Protein AF-A0A1B6GVG9-F1 (afdb_monomer_lite)

Organism: NCBI:txid1464854

Foldseek 3Di:
DPDAAEDEDQDDLQVVLVVVVVPHDYYDCRVLLVCLVQQKAFDKDKDWDPDDPDPDDDDDDDDDDDDDDDDPDDDDDDDDDDDDDDDDDPGPPPAARIDRLLDPVLLPFQAQPDPPDPWPRRVPHGSNVLNVCVVVVPCVSSVSRSRRSVSVVVVSVVVCVVQVVVVIGMDIHHHDD

Secondary structure (DSSP, 8-state):
-----EE-S---HHHHHHHHHTT--EE-SHHHHHHHHTTEEE--EEEEESS---SSS------------STT----------S--------------EEETTSGGGTT--S-S-SS--SHHHHH--HHHHHHHHHTT-THHHHHHHHHHHHHHHHHHHHHHHHHHTTPEEEEE----

Radius of gyration: 18.65 Å; chains: 1; bounding box: 53×37×51 Å

Sequence (177 aa):
EDKLRVLHGCWRPDVVLKLVQAGIDVFDSSLVYLATERGCALTFTYHACPHPVSSNEDQCNGGIEEKQKENGYIKIAKQNCKPDEMNTKTCKRIINYEMNLNDKIYFDDLSPIMRDCKCLACTKHTRAYIHHLLNTREMLASVLLMIHNLHHYQKFFEAIRENGKKGQLLAINSHPS

pLDDT: mean 76.87, std 25.97, range [26.16, 98.75]

InterPro domains:
  IPR002616 tRNA-guanine(15) transglycosylase-like [PF01702] (1-171)
  IPR002616 tRNA-guanine(15) transglycosylase-like [TIGR00449] (98-171)
  IPR036511 Queuine tRNA-ribosyltransferase-like [G3DSA:3.20.20.105] (1-175)
  IPR036511 Queuine tRNA-ribosyltransferase-like [SSF51713] (1-171)
  IPR050852 Queuine tRNA-ribosyltransferase [PTHR46064] (1-170)

Structure (mmCIF, N/CA/C/O backbone):
data_AF-A0A1B6GVG9-F1
#
_entry.id   AF-A0A1B6GVG9-F1
#
loop_
_atom_site.group_PDB
_atom_site.id
_atom_site.type_symbol
_atom_site.label_atom_id
_atom_site.label_alt_id
_atom_site.label_comp_id
_atom_site.label_asym_id
_atom_site.label_entity_id
_atom_site.label_seq_id
_atom_site.pdbx_PDB_ins_code
_atom_site.Cartn_x
_atom_site.Cartn_y
_atom_site.Cartn_z
_atom_site.occupancy
_atom_site.B_iso_or_equiv
_atom_site.auth_seq_id
_atom_site.auth_comp_id
_atom_site.auth_asym_id
_atom_site.aut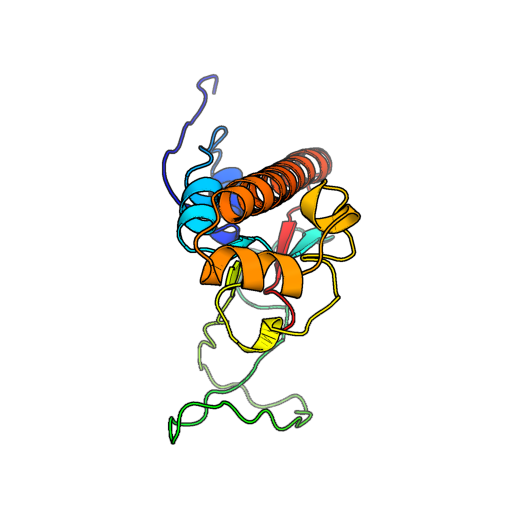h_atom_id
_atom_site.pdbx_PDB_model_num
ATOM 1 N N . GLU A 1 1 ? -9.771 4.079 32.541 1.00 62.28 1 GLU A N 1
ATOM 2 C CA . GLU A 1 1 ? -9.121 3.339 31.441 1.00 62.28 1 GLU A CA 1
ATOM 3 C C . GLU A 1 1 ? -7.946 4.169 30.952 1.00 62.28 1 GLU A C 1
ATOM 5 O O . GLU A 1 1 ? -8.167 5.092 30.192 1.00 62.28 1 GLU A O 1
ATOM 10 N N . ASP A 1 2 ? -6.734 3.932 31.459 1.00 76.88 2 ASP A N 1
ATOM 11 C CA . ASP A 1 2 ? -5.598 4.853 31.230 1.00 76.88 2 ASP A CA 1
ATOM 12 C C . ASP A 1 2 ? -4.312 4.108 30.826 1.00 76.88 2 ASP A C 1
ATOM 14 O O . ASP A 1 2 ? -3.194 4.492 31.155 1.00 76.88 2 ASP A O 1
ATOM 18 N N . LYS A 1 3 ? -4.470 2.949 30.174 1.00 87.50 3 LYS A N 1
ATOM 19 C CA . LYS A 1 3 ? -3.351 2.124 29.705 1.00 87.50 3 LYS A CA 1
ATOM 20 C C . LYS A 1 3 ? -3.475 1.898 28.208 1.00 87.50 3 LYS A C 1
ATOM 22 O O . LYS A 1 3 ? -4.464 1.315 27.771 1.00 87.50 3 LYS A O 1
ATOM 27 N N . LEU A 1 4 ? -2.442 2.310 27.475 1.00 91.94 4 LEU A N 1
ATOM 28 C CA . LEU A 1 4 ? -2.299 2.055 26.044 1.00 91.94 4 LEU A CA 1
ATOM 29 C C . LEU A 1 4 ? -2.325 0.550 25.768 1.00 91.94 4 LEU A C 1
ATOM 31 O O . LEU A 1 4 ? -1.563 -0.213 26.373 1.00 91.94 4 LEU A O 1
ATOM 35 N N . ARG A 1 5 ? -3.173 0.126 24.831 1.00 92.81 5 ARG A N 1
ATOM 36 C CA . ARG A 1 5 ? -3.220 -1.259 24.355 1.00 92.81 5 ARG A CA 1
ATOM 37 C C . ARG A 1 5 ? -2.426 -1.374 23.060 1.00 92.81 5 ARG A C 1
ATOM 39 O O . ARG A 1 5 ? -2.791 -0.797 22.037 1.00 92.81 5 ARG A O 1
ATOM 46 N N . VAL A 1 6 ? -1.329 -2.122 23.122 1.00 92.69 6 VAL A N 1
ATOM 47 C CA . VAL A 1 6 ? -0.385 -2.305 22.013 1.00 92.69 6 VAL A CA 1
ATOM 48 C C . VAL A 1 6 ? -0.526 -3.711 21.453 1.00 92.69 6 VAL A C 1
ATOM 50 O O . VAL A 1 6 ? -0.587 -4.677 22.215 1.00 92.69 6 VAL A O 1
ATOM 53 N N . LEU A 1 7 ? -0.537 -3.833 20.128 1.00 90.19 7 LEU A N 1
ATOM 54 C CA . LEU A 1 7 ? -0.636 -5.115 19.450 1.00 90.19 7 LEU A CA 1
ATOM 55 C C . LEU A 1 7 ? 0.399 -5.200 18.324 1.00 90.19 7 LEU A C 1
ATOM 57 O O . LEU A 1 7 ? 0.490 -4.321 17.469 1.00 90.19 7 LEU A O 1
ATOM 61 N N . HIS A 1 8 ? 1.189 -6.271 18.350 1.00 88.12 8 HIS A N 1
ATOM 62 C CA . HIS A 1 8 ? 2.262 -6.518 17.389 1.00 88.12 8 HIS A CA 1
ATOM 63 C C . HIS A 1 8 ? 1.805 -7.524 16.323 1.00 88.12 8 HIS A C 1
ATOM 65 O O . HIS A 1 8 ? 0.996 -8.409 16.610 1.00 88.12 8 HIS A O 1
ATOM 71 N N . GLY A 1 9 ? 2.305 -7.409 15.096 1.00 86.88 9 GLY A N 1
ATOM 72 C CA . GLY A 1 9 ? 2.132 -8.384 14.026 1.00 86.88 9 GLY A CA 1
ATOM 73 C C . GLY A 1 9 ? 1.663 -7.816 12.685 1.00 86.88 9 GLY A C 1
ATOM 74 O O . GLY A 1 9 ? 1.336 -6.645 12.514 1.00 86.88 9 GLY A O 1
ATOM 75 N N . CYS A 1 10 ? 1.608 -8.711 11.700 1.00 85.06 10 CYS A N 1
ATOM 76 C CA . CYS A 1 10 ? 1.157 -8.421 10.343 1.00 85.06 10 CYS A CA 1
ATOM 77 C C . CYS A 1 10 ? -0.369 -8.543 10.248 1.00 85.06 10 CYS A C 1
ATOM 79 O O . CYS A 1 10 ? -0.908 -9.579 9.852 1.00 85.06 10 CYS A O 1
ATOM 81 N N . TRP A 1 11 ? -1.074 -7.494 10.660 1.00 89.12 11 TRP A N 1
ATOM 82 C CA . TRP A 1 11 ? -2.534 -7.483 10.648 1.00 89.12 11 TRP A CA 1
ATOM 83 C C . TRP A 1 11 ? -3.064 -6.986 9.320 1.00 89.12 11 TRP A C 1
ATOM 85 O O . TRP A 1 11 ? -2.652 -5.942 8.820 1.00 89.12 11 TRP A O 1
ATOM 95 N N . ARG A 1 12 ? -4.026 -7.720 8.762 1.00 88.19 12 ARG A N 1
ATOM 96 C CA . ARG A 1 12 ? -4.742 -7.259 7.577 1.00 88.19 12 ARG A CA 1
ATOM 97 C C . ARG A 1 12 ? -5.495 -5.962 7.902 1.00 88.19 12 ARG A C 1
ATOM 99 O O . ARG A 1 12 ? -6.037 -5.851 9.006 1.00 88.19 12 ARG A O 1
ATOM 106 N N . PRO A 1 13 ? -5.609 -5.019 6.954 1.00 90.44 13 PRO A N 1
ATOM 107 C CA . PRO A 1 13 ? -6.275 -3.742 7.200 1.00 90.44 13 PRO A CA 1
ATOM 108 C C . PRO A 1 13 ? -7.711 -3.871 7.745 1.00 90.44 13 PRO A C 1
ATOM 110 O O . PRO A 1 13 ? -8.126 -3.085 8.593 1.00 90.44 13 PRO A O 1
ATOM 113 N N . ASP A 1 14 ? -8.473 -4.883 7.311 1.00 87.12 14 ASP A N 1
ATOM 114 C CA . ASP A 1 14 ? -9.840 -5.139 7.793 1.00 87.12 14 ASP A CA 1
ATOM 115 C C . ASP A 1 14 ? -9.867 -5.563 9.265 1.00 87.12 14 ASP A C 1
ATOM 117 O O . ASP A 1 14 ? -10.759 -5.173 10.020 1.00 87.12 14 ASP A O 1
ATOM 121 N N . VAL A 1 15 ? -8.866 -6.333 9.685 1.00 88.50 15 VAL A N 1
ATOM 122 C CA . VAL A 1 15 ? -8.687 -6.740 11.079 1.00 88.50 15 VAL A CA 1
ATOM 123 C C . VAL A 1 15 ? -8.218 -5.560 11.928 1.00 88.50 15 VAL A C 1
ATOM 125 O O . VAL A 1 15 ? -8.719 -5.394 13.037 1.00 88.50 15 VAL A O 1
ATOM 128 N N . VAL A 1 16 ? -7.339 -4.697 11.405 1.00 91.81 16 VAL A N 1
ATOM 129 C CA . VAL A 1 16 ? -6.906 -3.470 12.101 1.00 91.81 16 VAL A CA 1
ATOM 130 C C . VAL A 1 16 ? -8.108 -2.605 12.482 1.00 91.81 16 VAL A C 1
ATOM 132 O O . VAL A 1 16 ? -8.205 -2.186 13.631 1.00 91.81 16 VAL A O 1
ATOM 135 N N . LEU A 1 17 ? -9.074 -2.404 11.577 1.00 90.50 17 LEU A N 1
ATOM 136 C CA . LEU A 1 17 ? -10.284 -1.630 11.891 1.00 90.50 17 LEU A CA 1
ATOM 137 C C . LEU A 1 17 ? -11.106 -2.242 13.033 1.00 90.50 17 LEU A C 1
ATOM 139 O O . LEU A 1 17 ? -11.546 -1.516 13.923 1.00 90.50 17 LEU A O 1
ATOM 143 N N . LYS A 1 18 ? -11.272 -3.570 13.043 1.00 88.81 18 LYS A N 1
ATOM 144 C CA . LYS A 1 18 ? -11.967 -4.282 14.129 1.00 88.81 18 LYS A CA 1
ATOM 145 C C . LYS A 1 18 ? -11.223 -4.157 15.460 1.00 88.81 18 LYS A C 1
ATOM 147 O O . LYS A 1 18 ? -11.845 -3.983 16.502 1.00 88.81 18 LYS A O 1
ATOM 152 N N . LEU A 1 19 ? -9.892 -4.222 15.433 1.00 91.00 19 LEU A N 1
ATOM 153 C CA . LEU A 1 19 ? -9.055 -4.089 16.626 1.00 91.00 19 LEU A CA 1
ATOM 154 C C . LEU A 1 19 ? -9.089 -2.665 17.192 1.00 91.00 19 LEU A C 1
ATOM 156 O O . LEU A 1 19 ? -9.177 -2.503 18.406 1.00 91.00 19 LEU A O 1
ATOM 160 N N . VAL A 1 20 ? -9.100 -1.642 16.334 1.00 91.50 20 VAL A N 1
ATOM 161 C CA . VAL A 1 20 ? -9.306 -0.249 16.761 1.00 91.50 20 VAL A CA 1
ATOM 162 C C . VAL A 1 20 ? -10.664 -0.095 17.454 1.00 91.50 20 VAL A C 1
ATOM 164 O O . VAL A 1 20 ? -10.737 0.490 18.529 1.00 91.50 20 VAL A O 1
ATOM 167 N N . GLN A 1 21 ? -11.736 -0.677 16.902 1.00 88.06 21 GLN A N 1
ATOM 168 C CA . GLN A 1 21 ? -13.062 -0.670 17.540 1.00 88.06 21 GLN A CA 1
ATOM 169 C C . GLN A 1 21 ? -13.089 -1.416 18.881 1.00 88.06 21 GLN A C 1
ATOM 171 O O . GLN A 1 21 ? -13.841 -1.043 19.776 1.00 88.06 21 GLN A O 1
ATOM 176 N N . ALA A 1 22 ? -12.253 -2.443 19.040 1.00 90.06 22 ALA A N 1
ATOM 177 C CA . ALA A 1 22 ? -12.071 -3.162 20.299 1.00 90.06 22 ALA A CA 1
ATOM 178 C C . ALA A 1 22 ? -11.182 -2.410 21.319 1.00 90.06 22 ALA A C 1
ATOM 180 O O . ALA A 1 22 ? -10.912 -2.927 22.409 1.00 90.06 22 ALA A O 1
ATOM 181 N N . GLY A 1 23 ? -10.723 -1.199 20.981 1.00 90.50 23 GLY A N 1
ATOM 182 C CA . GLY A 1 23 ? -9.931 -0.334 21.854 1.00 90.50 23 GLY A CA 1
ATOM 183 C C . GLY A 1 23 ? -8.428 -0.614 21.828 1.00 90.50 23 GLY A C 1
ATOM 184 O O . GLY A 1 23 ? -7.773 -0.428 22.848 1.00 90.50 23 GLY A O 1
ATOM 185 N N . ILE A 1 24 ? -7.881 -1.123 20.718 1.00 93.94 24 ILE A N 1
ATOM 186 C CA . ILE A 1 24 ? -6.426 -1.187 20.500 1.00 93.94 24 ILE A CA 1
ATOM 187 C C . ILE A 1 24 ? -5.924 0.158 19.966 1.00 93.94 24 ILE A C 1
ATOM 189 O O . ILE A 1 24 ? -6.451 0.671 18.979 1.00 93.94 24 ILE A O 1
ATOM 193 N N . ASP A 1 25 ? -4.869 0.690 20.587 1.00 91.75 25 ASP A N 1
ATOM 194 C CA . ASP A 1 25 ? -4.362 2.042 20.325 1.00 91.75 25 ASP A CA 1
ATOM 195 C C . ASP A 1 25 ? -3.127 2.053 19.418 1.00 91.75 25 ASP A C 1
ATOM 197 O O . ASP A 1 25 ? -2.954 2.956 18.597 1.00 91.75 25 ASP A O 1
ATOM 201 N N . VAL A 1 26 ? -2.243 1.063 19.576 1.00 93.75 26 VAL A N 1
ATOM 202 C CA . VAL A 1 26 ? -0.929 1.040 18.919 1.00 93.75 26 VAL A CA 1
A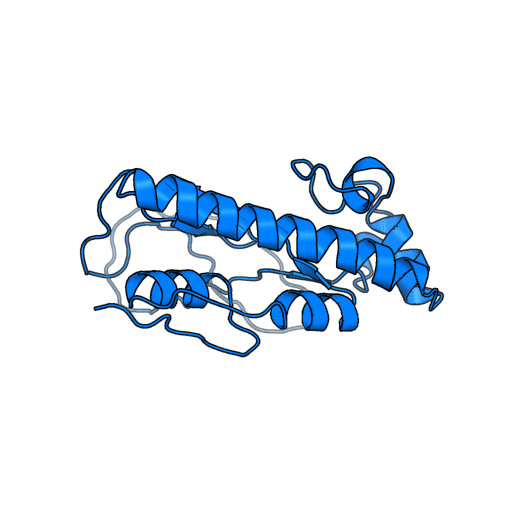TOM 203 C C . VAL A 1 26 ? -0.745 -0.251 18.135 1.00 93.75 26 VAL A C 1
ATOM 205 O O . VAL A 1 26 ? -0.916 -1.349 18.666 1.00 93.75 26 VAL A O 1
ATOM 208 N N . PHE A 1 27 ? -0.327 -0.088 16.883 1.00 93.62 27 PHE A N 1
ATOM 209 C CA . PHE A 1 27 ? 0.005 -1.155 15.948 1.00 93.62 27 PHE A CA 1
ATOM 210 C C . PHE A 1 27 ? 1.426 -0.946 15.431 1.00 93.62 27 PHE A C 1
ATOM 212 O O . PHE A 1 27 ? 1.868 0.196 15.276 1.00 93.62 27 PHE A O 1
ATOM 219 N N . ASP A 1 28 ? 2.126 -2.033 15.124 1.00 91.25 28 ASP A N 1
ATOM 220 C CA . ASP A 1 28 ? 3.410 -1.955 14.431 1.00 91.25 28 ASP A CA 1
ATOM 221 C C . ASP A 1 28 ? 3.258 -1.853 12.897 1.00 91.25 28 ASP A C 1
ATOM 223 O O . ASP A 1 28 ? 2.160 -1.884 12.331 1.00 91.25 28 ASP A O 1
ATOM 227 N N . SER A 1 29 ? 4.392 -1.691 12.214 1.00 90.94 29 SER A N 1
ATOM 228 C CA . SER A 1 29 ? 4.492 -1.584 10.755 1.00 90.94 29 SER A CA 1
ATOM 229 C C . SER A 1 29 ? 4.910 -2.897 10.073 1.00 90.94 29 SER A C 1
ATOM 231 O O . SER A 1 29 ? 5.364 -2.875 8.928 1.00 90.94 29 SER A O 1
ATOM 233 N N . SER A 1 30 ? 4.739 -4.059 10.714 1.00 93.06 30 SER A N 1
ATOM 234 C CA . SER A 1 30 ? 5.185 -5.350 10.162 1.00 93.06 30 SER A CA 1
ATOM 235 C C . SER A 1 30 ? 4.531 -5.677 8.818 1.00 93.06 30 SER A C 1
ATOM 237 O O . SER A 1 30 ? 5.187 -6.241 7.945 1.00 93.06 30 SER A O 1
ATOM 239 N N . LEU A 1 31 ? 3.265 -5.282 8.609 1.00 92.25 31 LEU A N 1
ATOM 240 C CA . LEU A 1 31 ? 2.582 -5.441 7.316 1.00 92.25 31 LEU A CA 1
ATOM 241 C C . LEU A 1 31 ? 3.325 -4.715 6.186 1.00 92.25 31 LEU A C 1
ATOM 243 O O . LEU A 1 31 ? 3.536 -5.285 5.119 1.00 92.25 31 LEU A O 1
ATOM 247 N N . VAL A 1 32 ? 3.742 -3.472 6.436 1.00 95.69 32 VAL A N 1
ATOM 248 C CA . VAL A 1 32 ? 4.468 -2.621 5.480 1.00 95.69 32 VAL A CA 1
ATOM 249 C C . VAL A 1 32 ? 5.795 -3.266 5.089 1.00 95.69 32 VAL A C 1
ATOM 251 O O . VAL A 1 32 ? 6.126 -3.344 3.903 1.00 95.69 32 VAL A O 1
ATOM 254 N N . TYR A 1 33 ? 6.539 -3.753 6.084 1.00 96.38 33 TYR A N 1
ATOM 255 C CA . TYR A 1 33 ? 7.816 -4.419 5.858 1.00 96.38 33 TYR A CA 1
ATOM 256 C C . TYR A 1 33 ? 7.642 -5.715 5.063 1.00 96.38 33 TYR A C 1
ATOM 258 O O . TYR A 1 33 ? 8.252 -5.877 4.011 1.00 96.38 33 TYR A O 1
ATOM 266 N N . LEU A 1 34 ? 6.744 -6.599 5.500 1.00 94.88 34 LEU A N 1
ATOM 267 C CA . LEU A 1 34 ? 6.547 -7.892 4.848 1.00 94.88 34 LEU A CA 1
ATOM 268 C C . LEU A 1 34 ? 5.975 -7.767 3.429 1.00 94.88 34 LEU A C 1
ATOM 270 O O . LEU A 1 34 ? 6.328 -8.573 2.574 1.00 94.88 34 LEU A O 1
ATOM 274 N N . ALA A 1 35 ? 5.115 -6.779 3.159 1.00 94.88 35 ALA A N 1
ATOM 275 C CA . ALA A 1 35 ? 4.665 -6.495 1.796 1.00 94.88 35 ALA A CA 1
ATOM 276 C C . ALA A 1 35 ? 5.846 -6.070 0.909 1.00 94.88 35 ALA A C 1
ATOM 278 O O . ALA A 1 35 ? 6.009 -6.592 -0.190 1.00 94.88 35 ALA A O 1
ATOM 279 N N . THR A 1 36 ? 6.715 -5.196 1.421 1.00 97.44 36 THR A N 1
ATOM 280 C CA . THR A 1 36 ? 7.915 -4.734 0.707 1.00 97.44 36 THR A CA 1
ATOM 281 C C . THR A 1 36 ? 8.858 -5.889 0.369 1.00 97.44 36 THR A C 1
ATOM 283 O O . THR A 1 36 ? 9.251 -6.024 -0.786 1.00 97.44 36 THR A O 1
ATOM 286 N N . GLU A 1 37 ? 9.159 -6.761 1.336 1.00 95.19 37 GLU A N 1
ATOM 287 C CA . GLU A 1 37 ? 10.042 -7.923 1.134 1.00 95.19 37 GLU A CA 1
ATOM 288 C C . GLU A 1 37 ? 9.492 -8.920 0.103 1.00 95.19 37 GLU A C 1
ATOM 290 O O . GLU A 1 37 ? 10.253 -9.599 -0.581 1.00 95.19 37 GLU A O 1
ATOM 295 N N . ARG A 1 38 ? 8.164 -8.995 -0.055 1.00 95.69 38 ARG A N 1
ATOM 296 C CA . ARG A 1 38 ? 7.518 -9.817 -1.091 1.00 95.69 38 ARG A CA 1
ATOM 297 C C . ARG A 1 38 ? 7.518 -9.172 -2.482 1.00 95.69 38 ARG A C 1
ATOM 299 O O . ARG A 1 38 ? 7.055 -9.802 -3.429 1.00 95.69 38 ARG A O 1
ATOM 306 N N . GLY A 1 39 ? 7.995 -7.935 -2.626 1.00 96.44 39 GLY A N 1
ATOM 307 C CA . GLY A 1 39 ? 7.846 -7.158 -3.860 1.00 96.44 39 GLY A CA 1
ATOM 308 C C . GLY A 1 39 ? 6.415 -6.654 -4.085 1.00 96.44 39 GLY A C 1
ATOM 309 O O . GLY A 1 39 ? 6.019 -6.383 -5.220 1.00 96.44 39 GLY A O 1
ATOM 310 N N . CYS A 1 40 ? 5.625 -6.542 -3.014 1.00 97.12 40 CYS A N 1
ATOM 311 C CA . CYS A 1 40 ? 4.240 -6.100 -3.058 1.00 97.12 40 CYS A CA 1
ATOM 312 C C . CYS A 1 40 ? 4.086 -4.634 -2.635 1.00 97.12 40 CYS A C 1
ATOM 314 O O . CYS A 1 40 ? 4.692 -4.162 -1.668 1.00 97.12 40 CYS A O 1
ATOM 316 N N . ALA A 1 41 ? 3.183 -3.933 -3.314 1.00 97.69 41 ALA A N 1
ATOM 317 C CA . ALA A 1 41 ? 2.694 -2.624 -2.915 1.00 97.69 41 ALA A CA 1
ATOM 318 C C . ALA A 1 41 ? 1.307 -2.730 -2.261 1.00 97.69 41 ALA A C 1
ATOM 320 O O . ALA A 1 41 ? 0.405 -3.348 -2.822 1.00 97.69 41 ALA A O 1
ATOM 321 N N . LEU A 1 42 ? 1.094 -2.095 -1.109 1.00 95.94 42 LEU A N 1
ATOM 322 C CA . LEU A 1 42 ? -0.224 -1.947 -0.494 1.00 95.94 42 LEU A CA 1
ATOM 323 C C . LEU A 1 42 ? -1.080 -1.017 -1.358 1.00 95.94 42 LEU A C 1
ATOM 325 O O . LEU A 1 42 ? -0.657 0.087 -1.702 1.00 95.94 42 LEU A O 1
ATOM 329 N N . THR A 1 43 ? -2.269 -1.478 -1.731 1.00 94.12 43 THR A N 1
ATOM 330 C CA . THR A 1 43 ? -3.148 -0.781 -2.684 1.00 94.12 43 THR A CA 1
ATOM 331 C C . THR A 1 43 ? -4.630 -0.884 -2.316 1.00 94.12 43 THR A C 1
ATOM 333 O O . THR A 1 43 ? -5.518 -0.634 -3.133 1.00 94.12 43 THR A O 1
ATOM 336 N N . PHE A 1 44 ? -4.924 -1.263 -1.073 1.00 91.25 44 PHE A N 1
ATOM 337 C CA . PHE A 1 44 ? -6.294 -1.313 -0.587 1.00 91.25 44 PHE A CA 1
ATOM 338 C C . PHE A 1 44 ? -6.908 0.084 -0.525 1.00 91.25 44 PHE A C 1
ATOM 340 O O . PHE A 1 44 ? -6.238 1.079 -0.262 1.00 91.25 44 PHE A O 1
ATOM 347 N N . THR A 1 45 ? -8.216 0.159 -0.740 1.00 88.38 45 THR A N 1
ATOM 348 C CA . THR A 1 45 ? -8.945 1.426 -0.656 1.00 88.38 45 THR A CA 1
ATOM 349 C C . THR A 1 45 ? -9.875 1.402 0.542 1.00 88.38 45 THR A C 1
ATOM 351 O O . THR A 1 45 ? -10.329 0.346 0.983 1.00 88.38 45 THR A O 1
ATOM 354 N N . TYR A 1 46 ? -10.158 2.571 1.099 1.00 87.75 46 TYR A N 1
ATOM 355 C CA . TYR A 1 46 ? -11.038 2.713 2.249 1.00 87.75 46 TYR A CA 1
ATOM 356 C C . TYR A 1 46 ? -11.913 3.951 2.089 1.00 87.75 46 TYR A C 1
ATOM 358 O O . TYR A 1 46 ? -11.512 4.943 1.485 1.00 87.75 46 TYR A O 1
ATOM 366 N N . HIS A 1 47 ? -13.128 3.877 2.619 1.00 82.69 47 HIS A N 1
ATOM 367 C CA . HIS A 1 47 ? -14.114 4.950 2.549 1.00 82.69 47 HIS A CA 1
ATOM 368 C C . HIS A 1 47 ? -14.832 5.087 3.889 1.00 82.69 47 HIS A C 1
ATOM 370 O O . HIS A 1 47 ? -14.965 4.113 4.631 1.00 82.69 47 HIS A O 1
ATOM 376 N N . ALA A 1 48 ? -15.271 6.304 4.203 1.00 77.75 48 ALA A N 1
ATOM 377 C CA . ALA A 1 48 ? -16.095 6.561 5.375 1.00 77.75 48 ALA A CA 1
ATOM 378 C C . ALA A 1 48 ? -17.508 6.010 5.141 1.00 77.75 48 ALA A C 1
ATOM 380 O O . ALA A 1 48 ? -18.148 6.352 4.145 1.00 77.75 48 ALA A O 1
ATOM 381 N N . CYS A 1 49 ? -18.000 5.173 6.053 1.00 61.22 49 CYS A N 1
ATOM 382 C CA . CYS A 1 49 ? -19.400 4.770 6.076 1.00 61.22 49 CYS A CA 1
ATOM 383 C C . CYS A 1 49 ? -20.226 5.840 6.813 1.00 61.22 49 CYS A C 1
ATOM 385 O O . CYS A 1 49 ? -19.957 6.108 7.986 1.00 61.22 49 CYS A O 1
ATOM 387 N N . PRO A 1 50 ? -21.242 6.441 6.165 1.00 51.22 50 PRO A N 1
ATOM 388 C CA . PRO A 1 50 ? -22.076 7.478 6.777 1.00 51.22 50 PRO A CA 1
ATOM 389 C C . PRO A 1 50 ? -23.095 6.941 7.797 1.00 51.22 50 PRO A C 1
ATOM 391 O O . PRO A 1 50 ? -23.706 7.729 8.511 1.00 51.22 50 PRO A O 1
ATOM 394 N N . HIS A 1 51 ? -23.280 5.624 7.886 1.00 48.00 51 HIS A N 1
ATOM 395 C CA . HIS A 1 51 ? -24.214 4.968 8.803 1.00 48.00 51 HIS A CA 1
ATOM 396 C C . HIS A 1 51 ? -23.465 4.167 9.883 1.00 48.00 51 HIS A C 1
ATOM 398 O O . HIS A 1 51 ? -22.475 3.501 9.556 1.00 48.00 51 HIS A O 1
ATOM 404 N N . PRO A 1 52 ? -23.929 4.192 11.151 1.00 43.19 52 PRO A N 1
ATOM 405 C CA . PRO A 1 52 ? -23.416 3.313 12.194 1.00 43.19 52 PRO A CA 1
ATOM 406 C C . PRO A 1 52 ? -23.645 1.871 11.746 1.00 43.19 52 PRO A C 1
ATOM 408 O O . PRO A 1 52 ? -24.767 1.496 11.412 1.00 43.19 52 PRO A O 1
ATOM 411 N N . VAL A 1 53 ? -22.566 1.091 11.671 1.00 42.97 53 VAL A N 1
ATOM 412 C CA . VAL A 1 53 ? -22.606 -0.306 11.231 1.00 42.97 53 VAL A CA 1
ATOM 413 C C . VAL A 1 53 ? -23.504 -1.064 12.206 1.00 42.97 53 VAL A C 1
ATOM 415 O O . VAL A 1 53 ? -23.095 -1.376 13.323 1.00 42.97 53 VAL A O 1
ATOM 418 N N . SER A 1 54 ? -24.756 -1.298 11.811 1.00 40.22 54 SER A N 1
ATOM 419 C CA . SER A 1 54 ? -25.662 -2.174 12.538 1.00 40.22 54 SER A CA 1
ATOM 420 C C . SER A 1 54 ? -25.024 -3.553 12.593 1.00 40.22 54 SER A C 1
ATOM 422 O O . SER A 1 54 ? -24.519 -4.047 11.588 1.00 40.22 54 SER A O 1
ATOM 424 N N . SER A 1 55 ? -25.039 -4.153 13.774 1.00 37.28 55 SER A N 1
ATOM 425 C CA . SER A 1 55 ? -24.384 -5.404 14.154 1.00 37.28 55 SER A CA 1
ATOM 426 C C . SER A 1 55 ? -24.949 -6.668 13.491 1.00 37.28 55 SER A C 1
ATOM 428 O O . SER A 1 55 ? -24.934 -7.724 14.109 1.00 37.28 55 SER A O 1
ATOM 430 N N . ASN A 1 56 ? -25.409 -6.586 12.244 1.00 31.55 56 ASN A N 1
ATOM 431 C CA . ASN A 1 56 ? -25.756 -7.736 11.423 1.00 31.55 56 ASN A CA 1
ATOM 432 C C . ASN A 1 56 ? -25.099 -7.582 10.051 1.00 31.55 56 ASN A C 1
ATOM 434 O O . ASN A 1 56 ? -25.143 -6.519 9.433 1.00 31.55 56 ASN A O 1
ATOM 438 N N . GLU A 1 57 ? -24.434 -8.657 9.654 1.00 44.12 57 GLU A N 1
ATOM 439 C CA . GLU A 1 57 ? -23.700 -8.852 8.414 1.00 44.12 57 GLU A CA 1
ATOM 440 C C . GLU A 1 57 ? -24.500 -8.396 7.174 1.00 44.12 57 GLU A C 1
ATOM 442 O O . GLU A 1 57 ? -25.726 -8.447 7.146 1.00 44.12 57 GLU A O 1
ATOM 447 N N . ASP A 1 58 ? -23.762 -7.976 6.142 1.00 40.56 58 ASP A N 1
ATOM 448 C CA . ASP A 1 58 ? -24.201 -7.864 4.745 1.00 40.56 58 ASP A CA 1
ATOM 449 C C . ASP A 1 58 ? -25.206 -6.773 4.353 1.00 40.56 58 ASP A C 1
ATOM 451 O O . ASP A 1 58 ? -26.367 -7.072 4.111 1.00 40.56 58 ASP A O 1
ATOM 455 N N . GLN A 1 59 ? -24.723 -5.553 4.064 1.00 37.41 59 GLN A N 1
ATOM 456 C CA . GLN A 1 59 ? -25.270 -4.729 2.964 1.00 37.41 59 GLN A CA 1
ATOM 457 C C . GLN A 1 59 ? -24.180 -3.889 2.277 1.00 37.41 59 GLN A C 1
ATOM 459 O O . GLN A 1 59 ? -24.105 -2.677 2.434 1.00 37.41 59 GLN A O 1
ATOM 464 N N . CYS A 1 60 ? -23.342 -4.552 1.481 1.00 31.08 60 CYS A N 1
ATOM 465 C CA . CYS A 1 60 ? -22.707 -3.974 0.291 1.00 31.08 60 CYS A CA 1
ATOM 466 C C . CYS A 1 60 ? -22.534 -5.116 -0.721 1.00 31.08 60 CYS A C 1
ATOM 468 O O . CYS A 1 60 ? -21.528 -5.825 -0.721 1.00 31.08 60 CYS A O 1
ATOM 470 N N . ASN A 1 61 ? -23.566 -5.329 -1.540 1.00 33.84 61 ASN A N 1
ATOM 471 C CA . ASN A 1 61 ? -23.608 -6.369 -2.566 1.00 33.84 61 ASN A CA 1
ATOM 472 C C . ASN A 1 61 ? -22.556 -6.107 -3.652 1.00 33.84 61 ASN A C 1
ATOM 474 O O . ASN A 1 61 ? -22.682 -5.181 -4.449 1.00 33.84 61 ASN A O 1
ATOM 478 N N . GLY A 1 62 ? -21.538 -6.962 -3.700 1.00 32.59 62 GLY A N 1
ATOM 479 C CA . GLY A 1 62 ? -20.549 -7.019 -4.774 1.00 32.59 62 GLY A CA 1
ATOM 480 C C . GLY A 1 62 ? -19.971 -8.427 -4.861 1.00 32.59 62 GLY A C 1
ATOM 481 O O . GLY A 1 62 ? -18.873 -8.673 -4.368 1.00 32.59 62 GLY A O 1
ATOM 482 N N . GLY A 1 63 ? -20.751 -9.365 -5.403 1.00 26.36 63 GLY A N 1
ATOM 483 C CA . GLY A 1 63 ? -20.349 -10.762 -5.585 1.00 26.36 63 GLY A CA 1
ATOM 484 C C . GLY A 1 63 ? -19.640 -11.012 -6.921 1.00 26.36 63 GLY A C 1
ATOM 485 O O . GLY A 1 63 ? -19.979 -10.398 -7.930 1.00 26.36 63 GLY A O 1
ATOM 486 N N . ILE A 1 64 ? -18.683 -11.947 -6.926 1.00 32.31 64 ILE A N 1
ATOM 487 C CA . ILE A 1 64 ? -18.170 -12.650 -8.116 1.00 32.31 64 ILE A CA 1
ATOM 488 C C . ILE A 1 64 ? -18.098 -14.141 -7.742 1.00 32.31 64 ILE A C 1
ATOM 490 O O . ILE A 1 64 ? -17.511 -14.476 -6.714 1.00 32.31 64 ILE A O 1
ATOM 494 N N . GLU A 1 65 ? -18.707 -15.020 -8.545 1.00 27.55 65 GLU A N 1
ATOM 495 C CA . GLU A 1 65 ? -18.690 -16.482 -8.354 1.00 27.55 65 GLU A CA 1
ATOM 496 C C . GLU A 1 65 ? -17.405 -17.136 -8.901 1.00 27.55 65 GLU A C 1
ATOM 498 O O . GLU A 1 65 ? -16.906 -16.771 -9.968 1.00 27.55 65 GLU A O 1
ATOM 503 N N . GLU A 1 66 ? -16.902 -18.154 -8.195 1.00 31.17 66 GLU A N 1
ATOM 504 C CA . GLU A 1 66 ? -15.824 -19.043 -8.647 1.00 31.17 66 GLU A CA 1
ATOM 505 C C . GLU A 1 66 ? -16.266 -19.911 -9.838 1.00 31.17 66 GLU A C 1
ATOM 507 O O . GLU A 1 66 ? -17.331 -20.531 -9.808 1.00 31.17 66 GLU A O 1
ATOM 512 N N . LYS A 1 67 ? -15.402 -20.061 -10.852 1.00 29.38 67 LYS A N 1
ATOM 513 C CA . LYS A 1 67 ? -15.455 -21.202 -11.780 1.00 29.38 67 LYS A CA 1
ATOM 514 C C . LYS A 1 67 ? -14.087 -21.870 -11.890 1.00 29.38 67 LYS A C 1
ATOM 516 O O . LYS A 1 67 ? -13.046 -21.230 -11.779 1.00 29.38 67 LYS A O 1
ATOM 521 N N . GLN A 1 68 ? -14.155 -23.189 -12.018 1.00 32.16 68 GLN A N 1
ATOM 522 C CA . GLN A 1 68 ? -13.105 -24.180 -11.812 1.00 32.16 68 GLN A CA 1
ATOM 523 C C . GLN A 1 68 ? -11.808 -23.912 -12.590 1.00 32.16 68 GLN A C 1
ATOM 525 O O . GLN A 1 68 ? -11.804 -23.354 -13.685 1.00 32.16 68 GLN A O 1
ATOM 530 N N . LYS A 1 69 ? -10.697 -24.344 -11.983 1.00 31.95 69 LYS A N 1
ATOM 531 C CA . LYS A 1 69 ? -9.338 -24.251 -12.518 1.00 31.95 69 LYS A CA 1
ATOM 532 C C . LYS A 1 69 ? -9.181 -25.148 -13.743 1.00 31.95 69 LYS A C 1
ATOM 534 O O . LYS A 1 69 ? -9.090 -26.355 -13.577 1.00 31.95 69 LYS A O 1
ATOM 539 N N . GLU A 1 70 ? -8.987 -24.553 -14.912 1.00 28.69 70 GLU A N 1
ATOM 540 C CA . GLU A 1 70 ? -8.205 -25.168 -15.985 1.00 28.69 70 GLU A CA 1
ATOM 541 C C . GLU A 1 70 ? -7.307 -24.101 -16.629 1.00 28.69 70 GLU A C 1
ATOM 543 O O . GLU A 1 70 ? -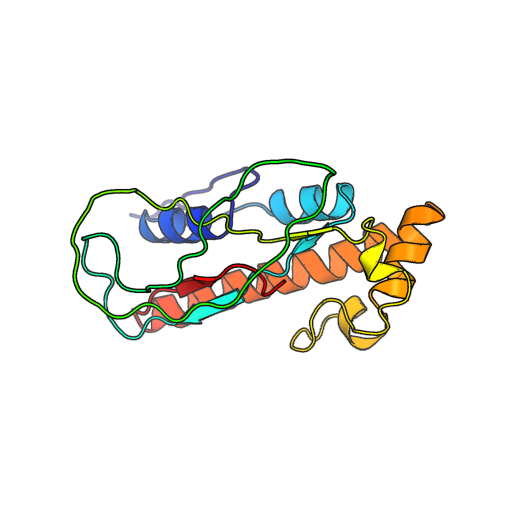7.757 -23.034 -17.039 1.00 28.69 70 GLU A O 1
ATOM 548 N N . ASN A 1 71 ? -6.003 -24.386 -16.660 1.00 28.84 71 ASN A N 1
ATOM 549 C CA . ASN A 1 71 ? -4.944 -23.632 -17.346 1.00 28.84 71 ASN A CA 1
ATOM 550 C C . ASN A 1 71 ? -4.606 -22.208 -16.847 1.00 28.84 71 ASN A C 1
ATOM 552 O O . ASN A 1 71 ? -4.001 -21.427 -17.577 1.00 28.84 71 ASN A O 1
ATOM 556 N N . GLY A 1 72 ? -4.881 -21.889 -15.577 1.00 30.91 72 GLY A N 1
ATOM 557 C CA . GLY A 1 72 ? -4.164 -20.814 -14.866 1.00 30.91 72 GLY A CA 1
ATOM 558 C C . GLY A 1 72 ? -4.555 -19.364 -15.190 1.00 30.91 72 GLY A C 1
ATOM 559 O O . GLY A 1 72 ? -3.855 -18.457 -14.751 1.00 30.91 72 GLY A O 1
ATOM 560 N N . TYR A 1 73 ? -5.673 -19.122 -15.882 1.00 26.16 73 TYR A N 1
ATOM 561 C CA . TYR A 1 73 ? -6.226 -17.776 -16.106 1.00 26.16 73 TYR A CA 1
ATOM 562 C C . TYR A 1 73 ? -7.736 -17.722 -15.805 1.00 26.16 73 TYR A C 1
ATOM 564 O O . TYR A 1 73 ? -8.485 -18.599 -16.231 1.00 26.16 73 TYR A O 1
ATOM 572 N N . ILE A 1 74 ? -8.198 -16.675 -15.102 1.00 31.80 74 ILE A N 1
ATOM 573 C CA . ILE A 1 74 ? -9.626 -16.418 -14.825 1.00 31.80 74 ILE A CA 1
ATOM 574 C C . ILE A 1 74 ? -10.231 -15.590 -15.972 1.00 31.80 74 ILE A C 1
ATOM 576 O O . ILE A 1 74 ? -9.842 -14.443 -16.185 1.00 31.80 74 ILE A O 1
ATOM 580 N N . LYS A 1 75 ? -11.214 -16.145 -16.696 1.00 26.17 75 LYS A N 1
ATOM 581 C CA . LYS A 1 75 ? -12.088 -15.380 -17.609 1.00 26.17 75 LYS A CA 1
ATOM 582 C C . LYS A 1 75 ? -13.260 -14.786 -16.821 1.00 26.17 75 LYS A C 1
ATOM 584 O O . LYS A 1 75 ? -14.051 -15.536 -16.258 1.00 26.17 75 LYS A O 1
ATOM 589 N N . ILE A 1 76 ? -13.408 -13.460 -16.826 1.00 32.78 76 ILE A N 1
ATOM 590 C CA . ILE A 1 76 ? -14.548 -12.763 -16.207 1.00 32.78 76 ILE A CA 1
ATOM 591 C C . ILE A 1 76 ? -15.592 -12.459 -17.291 1.00 32.78 76 ILE A C 1
ATOM 593 O O . ILE A 1 76 ? -15.349 -11.645 -18.181 1.00 32.78 76 ILE A O 1
ATOM 597 N N . ALA A 1 77 ? -16.758 -13.104 -17.215 1.00 29.33 77 ALA A N 1
ATOM 598 C CA . ALA A 1 77 ? -17.944 -12.722 -17.979 1.00 29.33 77 ALA A CA 1
ATOM 599 C C . ALA A 1 77 ? -18.840 -11.837 -17.102 1.00 29.33 77 ALA A C 1
ATOM 601 O O . ALA A 1 77 ? -19.160 -12.198 -15.972 1.00 29.33 77 ALA A O 1
ATOM 602 N N . LYS A 1 78 ? -19.238 -10.669 -17.615 1.00 35.00 78 LYS A N 1
ATOM 603 C CA . LYS A 1 78 ? -20.213 -9.791 -16.956 1.00 35.00 78 LYS A CA 1
ATOM 604 C C . LYS A 1 78 ? -21.608 -10.376 -17.150 1.00 35.00 78 LYS A C 1
ATOM 606 O O . LYS A 1 78 ? -22.049 -10.495 -18.291 1.00 35.00 78 LYS A O 1
ATOM 611 N N . GLN A 1 79 ? -22.324 -10.666 -16.067 1.00 37.28 79 GLN A N 1
ATOM 612 C CA . GLN A 1 79 ? -23.761 -10.902 -16.156 1.00 37.28 79 GLN A CA 1
ATOM 613 C C . GLN A 1 79 ? -24.484 -10.200 -15.008 1.00 37.28 79 GLN A C 1
ATOM 615 O O . GLN A 1 79 ? -24.195 -10.419 -13.837 1.00 37.28 79 GLN A O 1
ATOM 620 N N . ASN A 1 80 ? -25.384 -9.292 -15.384 1.00 43.34 80 ASN A N 1
ATOM 621 C CA . ASN A 1 80 ? -26.265 -8.556 -14.486 1.00 43.34 80 ASN A CA 1
ATOM 622 C C . ASN A 1 80 ? -27.275 -9.534 -13.866 1.00 43.34 80 ASN A C 1
ATOM 624 O O . ASN A 1 80 ? -28.035 -10.147 -14.616 1.00 43.34 80 ASN A O 1
ATOM 628 N N . CYS A 1 81 ? -27.334 -9.643 -12.537 1.00 33.06 81 CYS A N 1
ATOM 629 C CA . CYS A 1 81 ? -28.365 -10.435 -11.861 1.00 33.06 81 CYS A CA 1
ATOM 630 C C . CYS A 1 81 ? -29.412 -9.538 -11.190 1.00 33.06 81 CYS A C 1
ATOM 632 O O . CYS A 1 81 ? -29.087 -8.563 -10.514 1.00 33.06 81 CYS A O 1
ATOM 634 N N . LYS A 1 82 ? -30.678 -9.889 -11.438 1.00 28.72 82 LYS A N 1
ATOM 635 C CA . LYS A 1 82 ? -31.886 -9.330 -10.824 1.00 28.72 82 LYS A CA 1
ATOM 636 C C . LYS A 1 82 ? -32.066 -9.883 -9.399 1.00 28.72 82 LYS A C 1
ATOM 638 O O . LYS A 1 82 ? -31.546 -10.965 -9.126 1.00 28.72 82 LYS A O 1
ATOM 643 N N . PRO A 1 83 ? -32.769 -9.157 -8.511 1.00 34.94 83 PRO A N 1
ATOM 644 C CA . PRO A 1 83 ? -33.036 -9.615 -7.154 1.00 34.94 83 PRO A CA 1
ATOM 645 C C . PRO A 1 83 ? -34.093 -10.724 -7.168 1.00 34.94 83 PRO A C 1
ATOM 647 O O . PRO A 1 83 ? -34.904 -10.777 -8.088 1.00 34.94 83 PRO A O 1
ATOM 650 N N . ASP A 1 84 ? -34.063 -11.543 -6.119 1.00 34.19 84 ASP A N 1
ATOM 651 C CA . ASP A 1 84 ? -35.013 -12.604 -5.754 1.00 34.19 84 ASP A CA 1
ATOM 652 C C . ASP A 1 84 ? -34.534 -14.022 -6.077 1.00 34.19 84 ASP A C 1
ATOM 654 O O . ASP A 1 84 ? -34.958 -14.643 -7.040 1.00 34.19 84 ASP A O 1
ATOM 658 N N . GLU A 1 85 ? -33.648 -14.538 -5.220 1.00 33.03 85 GLU A N 1
ATOM 659 C CA . GLU A 1 85 ? -33.832 -15.850 -4.584 1.00 33.03 85 GLU A CA 1
ATOM 660 C C . GLU A 1 85 ? -32.806 -16.027 -3.451 1.00 33.03 85 GLU A C 1
ATOM 662 O O . GLU A 1 85 ? -31.592 -16.096 -3.640 1.00 33.03 85 GLU A O 1
ATOM 667 N N . MET A 1 86 ? -33.338 -16.036 -2.231 1.00 42.78 86 MET A N 1
ATOM 668 C CA . MET A 1 86 ? -32.653 -16.276 -0.966 1.00 42.78 86 MET A CA 1
ATOM 669 C C . MET A 1 86 ? -32.068 -17.697 -0.947 1.00 42.78 86 MET A C 1
ATOM 671 O O . MET A 1 86 ? -32.814 -18.659 -0.778 1.00 42.78 86 MET A O 1
ATOM 675 N N . ASN A 1 87 ? -30.746 -17.856 -1.057 1.00 37.34 87 ASN A N 1
ATOM 676 C CA . ASN A 1 87 ? -30.092 -19.074 -0.575 1.00 37.34 87 ASN A CA 1
ATOM 677 C C . ASN A 1 87 ? -28.656 -18.816 -0.097 1.00 37.34 87 ASN A C 1
ATOM 679 O O . ASN A 1 87 ? -27.792 -18.317 -0.816 1.00 37.34 87 ASN A O 1
ATOM 683 N N . THR A 1 88 ? -28.435 -19.195 1.154 1.00 36.31 88 THR A N 1
ATOM 684 C CA . THR A 1 88 ? -27.223 -19.115 1.962 1.00 36.31 88 THR A CA 1
ATOM 685 C C . THR A 1 88 ? -26.015 -19.783 1.295 1.00 36.31 88 THR A C 1
ATOM 687 O O . THR A 1 88 ? -25.744 -20.967 1.497 1.00 36.31 88 THR A O 1
ATOM 690 N N . LYS A 1 89 ? -25.236 -19.006 0.540 1.00 40.62 89 LYS A N 1
ATOM 691 C CA . LYS A 1 89 ? -23.839 -19.311 0.206 1.00 40.62 89 LYS A CA 1
ATOM 692 C C . LYS A 1 89 ? -22.986 -18.134 0.654 1.00 40.62 89 LYS A C 1
ATOM 694 O O . LYS A 1 89 ? -22.990 -17.083 0.024 1.00 40.62 89 LYS A O 1
ATOM 699 N N . THR A 1 90 ? -22.283 -18.303 1.771 1.00 37.31 90 THR A N 1
ATOM 700 C CA . THR A 1 90 ? -21.386 -17.295 2.345 1.00 37.31 90 THR A CA 1
ATOM 701 C C . THR A 1 90 ? -20.260 -17.007 1.353 1.00 37.31 90 THR A C 1
ATOM 703 O O . THR A 1 90 ? -19.274 -17.739 1.259 1.00 37.31 90 THR A O 1
ATOM 706 N N . CYS A 1 91 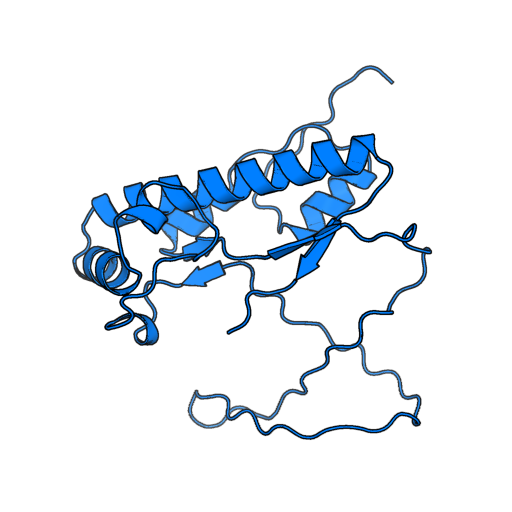? -20.432 -15.956 0.558 1.00 34.50 91 CYS A N 1
ATOM 707 C CA . CYS A 1 91 ? -19.467 -15.542 -0.444 1.00 34.50 91 CYS A CA 1
ATOM 708 C C . CYS A 1 91 ? -18.278 -14.897 0.280 1.00 34.50 91 CYS A C 1
ATOM 710 O O . CYS A 1 91 ? -18.312 -13.722 0.643 1.00 34.50 91 CYS A O 1
ATOM 712 N N . LYS A 1 92 ? -17.213 -15.667 0.537 1.00 37.25 92 LYS A N 1
ATOM 713 C CA . LYS A 1 92 ? -15.959 -15.108 1.058 1.00 37.25 92 LYS A CA 1
ATOM 714 C C . LYS A 1 92 ? -15.358 -14.196 -0.008 1.00 37.25 92 LYS A C 1
ATOM 716 O O . LYS A 1 92 ? -14.729 -14.661 -0.952 1.00 37.25 92 LYS A O 1
ATOM 721 N N . ARG A 1 93 ? -15.546 -12.886 0.148 1.00 46.19 93 ARG A N 1
ATOM 722 C CA . ARG A 1 93 ? -14.909 -11.867 -0.692 1.00 46.19 93 ARG A CA 1
ATOM 723 C C . ARG A 1 93 ? -13.387 -12.048 -0.597 1.00 46.19 93 ARG A C 1
ATOM 725 O O . ARG A 1 93 ? -12.818 -11.867 0.481 1.00 46.19 93 ARG A O 1
ATOM 732 N N . ILE A 1 94 ? -12.721 -12.426 -1.691 1.00 45.41 94 ILE A N 1
ATOM 733 C CA . ILE A 1 94 ? -11.253 -12.421 -1.749 1.00 45.41 94 ILE A CA 1
ATOM 734 C C . ILE A 1 94 ? -10.832 -10.956 -1.783 1.00 45.41 94 ILE A C 1
ATOM 736 O O . ILE A 1 94 ? -10.867 -10.298 -2.819 1.00 45.41 94 ILE A O 1
ATOM 740 N N . ILE A 1 95 ? -10.493 -10.419 -0.616 1.00 56.72 95 ILE A N 1
ATOM 741 C CA . ILE A 1 95 ? -9.987 -9.057 -0.507 1.00 56.72 95 ILE A CA 1
ATOM 742 C C . ILE A 1 95 ? -8.478 -9.128 -0.718 1.00 56.72 95 ILE A C 1
ATOM 744 O O . ILE A 1 95 ? -7.754 -9.581 0.170 1.00 56.72 95 ILE A O 1
ATOM 748 N N . ASN A 1 96 ? -8.016 -8.722 -1.901 1.00 75.19 96 ASN A N 1
ATOM 749 C CA . ASN A 1 96 ? -6.599 -8.478 -2.130 1.00 75.19 96 ASN A CA 1
ATOM 750 C C . ASN A 1 96 ? -6.267 -7.028 -1.736 1.00 75.19 96 ASN A C 1
ATOM 752 O O . ASN A 1 96 ? -6.890 -6.088 -2.240 1.00 75.19 96 ASN A O 1
ATOM 756 N N . TYR A 1 97 ? -5.327 -6.868 -0.801 1.00 87.50 97 TYR A N 1
ATOM 757 C CA . TYR A 1 97 ? -4.855 -5.571 -0.291 1.00 87.50 97 TYR A CA 1
ATOM 758 C C . TYR A 1 97 ? -3.532 -5.137 -0.931 1.00 87.50 97 TYR A C 1
ATOM 760 O O . TYR A 1 97 ? -3.054 -4.033 -0.668 1.00 87.50 97 TYR A O 1
ATOM 768 N N . GLU A 1 98 ? -2.927 -6.021 -1.725 1.00 92.00 98 GLU A N 1
ATOM 769 C CA . GLU A 1 98 ? -1.566 -5.911 -2.231 1.00 92.00 98 GLU A CA 1
ATOM 770 C C . GLU A 1 98 ? -1.525 -6.102 -3.755 1.00 92.00 98 GLU A C 1
ATOM 772 O O . GLU A 1 98 ? -2.262 -6.893 -4.340 1.00 92.00 98 GLU A O 1
ATOM 777 N N . MET A 1 99 ? -0.614 -5.378 -4.393 1.00 93.38 99 MET A N 1
ATOM 778 C CA . MET A 1 99 ? -0.250 -5.486 -5.800 1.00 93.38 99 MET A CA 1
ATOM 779 C C . MET A 1 99 ? 1.143 -6.105 -5.882 1.00 93.38 99 MET A C 1
ATOM 781 O O . MET A 1 99 ? 2.104 -5.475 -5.444 1.00 93.38 99 MET A O 1
ATOM 785 N N . ASN A 1 100 ? 1.265 -7.318 -6.423 1.00 95.75 100 ASN A N 1
ATOM 786 C CA . ASN A 1 100 ? 2.561 -7.974 -6.583 1.00 95.75 100 ASN A CA 1
ATOM 787 C C . ASN A 1 100 ? 3.271 -7.448 -7.835 1.00 95.75 100 ASN A C 1
ATOM 789 O O . ASN A 1 100 ? 2.965 -7.860 -8.952 1.00 95.75 100 ASN A O 1
ATOM 793 N N . LEU A 1 101 ? 4.250 -6.561 -7.661 1.00 96.31 101 LEU A N 1
ATOM 794 C CA . LEU A 1 101 ? 4.956 -5.954 -8.790 1.00 96.31 101 LEU A CA 1
ATOM 795 C C . LEU A 1 101 ? 5.959 -6.905 -9.458 1.00 96.31 101 LEU A C 1
ATOM 797 O O . LEU A 1 101 ? 6.523 -6.539 -10.482 1.00 96.31 101 LEU A O 1
ATOM 801 N N . ASN A 1 102 ? 6.131 -8.138 -8.966 1.00 94.25 102 ASN A N 1
ATOM 802 C CA . ASN A 1 102 ? 6.823 -9.197 -9.710 1.00 94.25 102 ASN A CA 1
ATOM 803 C C . ASN A 1 102 ? 5.968 -9.780 -10.849 1.00 94.25 102 ASN A C 1
ATOM 805 O O . ASN A 1 102 ? 6.499 -10.454 -11.734 1.00 94.25 102 ASN A O 1
ATOM 809 N N . ASP A 1 103 ? 4.651 -9.552 -10.844 1.00 95.06 103 ASP A N 1
ATOM 810 C CA . ASP A 1 103 ? 3.768 -10.134 -11.849 1.00 95.06 103 ASP A CA 1
ATOM 811 C C . ASP A 1 103 ? 4.052 -9.538 -13.235 1.00 95.06 103 ASP A C 1
ATOM 813 O O . ASP A 1 103 ? 4.150 -8.323 -13.415 1.00 95.06 103 ASP A O 1
ATOM 817 N N . LYS A 1 104 ? 4.129 -10.406 -14.252 1.00 95.81 104 LYS A N 1
ATOM 818 C CA . LYS A 1 104 ? 4.452 -10.024 -15.641 1.00 95.81 104 LYS A CA 1
ATOM 819 C C . LYS A 1 104 ? 3.477 -9.017 -16.252 1.00 95.81 104 LYS A C 1
ATOM 821 O O . LYS A 1 104 ? 3.826 -8.348 -17.216 1.00 95.81 104 LYS A O 1
ATOM 826 N N . ILE A 1 105 ? 2.266 -8.908 -15.702 1.00 95.31 105 ILE A N 1
ATOM 827 C CA . ILE A 1 105 ? 1.262 -7.932 -16.147 1.00 95.31 105 ILE A CA 1
ATOM 828 C C . ILE A 1 105 ? 1.751 -6.486 -16.000 1.00 95.31 105 ILE A C 1
ATOM 830 O O . ILE A 1 105 ? 1.259 -5.610 -16.703 1.00 95.31 105 ILE A O 1
ATOM 834 N N . TYR A 1 106 ? 2.731 -6.244 -15.124 1.00 97.19 106 TYR A N 1
ATOM 835 C CA . TYR A 1 106 ? 3.291 -4.919 -14.882 1.00 97.19 106 TYR A CA 1
ATOM 836 C C . TYR A 1 106 ? 4.520 -4.604 -15.736 1.00 97.19 106 TYR A C 1
ATOM 838 O O . TYR A 1 106 ? 5.039 -3.503 -15.612 1.00 97.19 106 TYR A O 1
ATOM 846 N N . PHE A 1 107 ? 4.963 -5.515 -16.611 1.00 97.12 107 PHE A N 1
ATOM 847 C CA . PHE A 1 107 ? 6.188 -5.363 -17.406 1.00 97.12 107 PHE A CA 1
ATOM 848 C C . PHE A 1 107 ? 6.243 -4.051 -18.210 1.00 97.12 107 PHE A C 1
ATOM 850 O O . PHE A 1 107 ? 7.249 -3.354 -18.141 1.00 97.12 107 PHE A O 1
ATOM 857 N N . ASP A 1 108 ? 5.141 -3.676 -18.868 1.00 97.38 108 ASP A N 1
ATOM 858 C CA . ASP A 1 108 ? 5.013 -2.434 -19.654 1.00 97.38 108 ASP A CA 1
ATOM 859 C C . ASP A 1 108 ? 3.964 -1.459 -19.068 1.00 97.38 108 ASP A C 1
ATOM 861 O O . ASP A 1 108 ? 3.509 -0.530 -19.740 1.00 97.38 108 ASP A O 1
ATOM 865 N N . ASP A 1 109 ? 3.550 -1.640 -17.806 1.00 97.75 109 ASP A N 1
ATOM 866 C CA . ASP A 1 109 ? 2.585 -0.737 -17.163 1.00 97.75 109 ASP A CA 1
ATOM 867 C C . ASP A 1 109 ? 3.254 0.579 -16.726 1.00 97.75 109 ASP A C 1
ATOM 869 O O . ASP A 1 109 ? 3.870 0.689 -15.661 1.00 97.75 109 ASP A O 1
ATOM 873 N N . LEU A 1 110 ? 3.104 1.614 -17.556 1.00 98.00 110 LEU A N 1
ATOM 874 C CA . LEU A 1 110 ? 3.613 2.963 -17.291 1.00 98.00 110 LEU A CA 1
ATOM 875 C C . LEU A 1 110 ? 2.768 3.761 -16.277 1.00 98.00 110 LEU A C 1
ATOM 877 O O . LEU A 1 110 ? 3.058 4.929 -16.020 1.00 98.00 110 LEU A O 1
ATOM 881 N N . SER A 1 111 ? 1.734 3.164 -15.679 1.00 97.50 111 SER A N 1
ATOM 882 C CA . SER A 1 111 ? 0.970 3.796 -14.600 1.00 97.50 111 SER A CA 1
ATOM 883 C C . SER A 1 111 ? 1.799 3.882 -13.310 1.00 97.50 111 SER A C 1
ATOM 885 O O . SER A 1 111 ? 2.648 3.020 -13.060 1.00 97.50 111 SER A O 1
ATOM 887 N N . PRO A 1 112 ? 1.545 4.872 -12.433 1.00 97.94 112 PRO A N 1
ATOM 888 C CA . PRO A 1 112 ? 2.090 4.857 -11.076 1.00 97.94 112 PRO A CA 1
ATOM 889 C C . PRO A 1 112 ? 1.486 3.700 -10.270 1.00 97.94 112 PRO A C 1
ATOM 891 O O . PRO A 1 112 ? 0.438 3.167 -10.641 1.00 97.94 112 PRO A O 1
ATOM 894 N N . ILE A 1 113 ? 2.086 3.341 -9.128 1.00 96.81 113 ILE A N 1
ATOM 895 C CA . ILE A 1 113 ? 1.534 2.298 -8.238 1.00 96.81 113 ILE A CA 1
ATOM 896 C C . ILE A 1 113 ? 0.065 2.612 -7.907 1.00 96.81 113 ILE A C 1
ATOM 898 O O . ILE A 1 113 ? -0.817 1.798 -8.185 1.00 96.81 113 ILE A O 1
ATOM 902 N N . MET A 1 114 ? -0.204 3.827 -7.416 1.00 95.50 114 MET A N 1
ATOM 903 C CA . MET A 1 114 ? -1.550 4.372 -7.223 1.00 95.50 114 MET A CA 1
ATOM 904 C C . MET A 1 114 ? -1.625 5.814 -7.731 1.00 95.50 114 MET A C 1
ATOM 906 O O . MET A 1 114 ? -0.698 6.596 -7.527 1.00 95.50 114 MET A O 1
ATOM 910 N N . ARG A 1 115 ? -2.739 6.178 -8.377 1.00 93.19 115 ARG A N 1
ATOM 911 C CA . ARG A 1 115 ? -2.920 7.503 -9.006 1.00 93.19 115 ARG A CA 1
ATOM 912 C C . ARG A 1 115 ? -3.185 8.626 -8.001 1.00 93.19 115 ARG A C 1
ATOM 914 O O . ARG A 1 115 ? -2.872 9.777 -8.274 1.00 93.19 115 ARG A O 1
ATOM 921 N N . ASP A 1 116 ? -3.774 8.299 -6.861 1.00 91.50 116 ASP A N 1
ATOM 922 C CA . ASP A 1 116 ? -4.146 9.213 -5.777 1.00 91.50 116 ASP A CA 1
ATOM 923 C C . ASP A 1 116 ? -3.058 9.353 -4.695 1.00 91.50 116 ASP A C 1
ATOM 925 O O . ASP A 1 116 ? -3.166 10.189 -3.794 1.00 91.50 116 ASP A O 1
ATOM 929 N N . CYS A 1 117 ? -1.972 8.583 -4.796 1.00 95.62 117 CYS A N 1
ATOM 930 C CA . CYS A 1 117 ? -0.871 8.602 -3.842 1.00 95.62 117 CYS A CA 1
ATOM 931 C C . CYS A 1 117 ? 0.181 9.660 -4.191 1.00 95.62 117 CYS A C 1
ATOM 933 O O . CYS A 1 117 ? 0.637 9.772 -5.327 1.00 95.62 117 CYS A O 1
ATOM 935 N N . LYS A 1 118 ? 0.618 10.415 -3.177 1.00 96.88 118 LYS A N 1
ATOM 936 C CA . LYS A 1 118 ? 1.569 11.530 -3.322 1.00 96.88 118 LYS A CA 1
ATOM 937 C C . LYS A 1 118 ? 2.995 11.182 -2.877 1.00 96.88 118 LYS A C 1
ATOM 939 O O . LYS A 1 118 ? 3.814 12.080 -2.697 1.00 96.88 118 LYS A O 1
ATOM 944 N N . CYS A 1 119 ? 3.303 9.901 -2.666 1.00 98.44 119 CYS A N 1
ATOM 945 C CA . CYS A 1 119 ? 4.646 9.466 -2.279 1.00 98.44 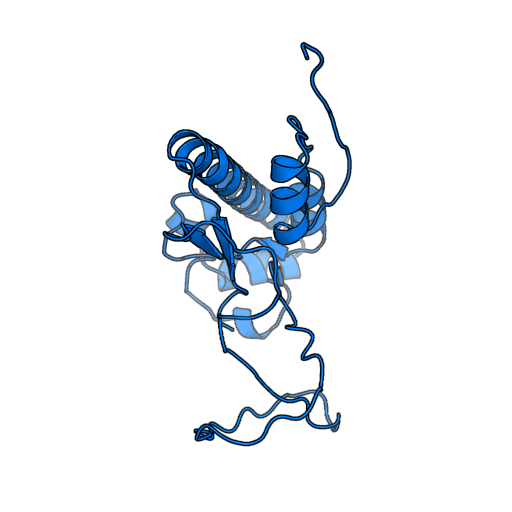119 CYS A CA 1
ATOM 946 C C . CYS A 1 119 ? 5.646 9.606 -3.445 1.00 98.44 119 CYS A C 1
ATOM 948 O O . CYS A 1 119 ? 5.258 9.709 -4.612 1.00 98.44 119 CYS A O 1
ATOM 950 N N . LEU A 1 120 ? 6.950 9.571 -3.147 1.00 98.25 120 LEU A N 1
ATOM 951 C CA . LEU A 1 120 ? 8.003 9.670 -4.168 1.00 98.25 120 LEU A CA 1
ATOM 952 C C . LEU A 1 120 ? 7.855 8.594 -5.257 1.00 98.25 120 LEU A C 1
ATOM 954 O O . LEU A 1 120 ? 7.933 8.905 -6.441 1.00 98.25 120 LEU A O 1
ATOM 958 N N . ALA A 1 121 ? 7.577 7.348 -4.859 1.00 98.25 121 ALA A N 1
ATOM 959 C CA . ALA A 1 121 ? 7.421 6.235 -5.792 1.00 98.25 121 ALA A CA 1
ATOM 960 C C . ALA A 1 121 ? 6.268 6.469 -6.782 1.00 98.25 121 ALA A C 1
ATOM 962 O O . ALA A 1 121 ? 6.467 6.352 -7.985 1.00 98.25 121 ALA A O 1
ATOM 963 N N . CYS A 1 122 ? 5.092 6.882 -6.299 1.00 98.31 122 CYS A N 1
ATOM 964 C CA . CYS A 1 122 ? 3.929 7.137 -7.156 1.00 98.31 122 CYS A CA 1
ATOM 965 C C . CYS A 1 122 ? 4.061 8.403 -8.010 1.00 98.31 122 CYS A C 1
ATOM 967 O O . CYS A 1 122 ? 3.466 8.482 -9.078 1.00 98.31 122 CYS A O 1
ATOM 969 N N . THR A 1 123 ? 4.818 9.404 -7.556 1.00 98.06 123 THR A N 1
ATOM 970 C CA . THR A 1 123 ? 4.944 10.686 -8.271 1.00 98.06 123 THR A CA 1
ATOM 971 C C . THR A 1 123 ? 6.070 10.705 -9.301 1.00 98.06 123 THR A C 1
ATOM 973 O O . THR A 1 123 ? 6.044 11.545 -10.200 1.00 98.06 123 THR A O 1
ATOM 976 N N . LYS A 1 124 ? 7.071 9.824 -9.173 1.00 98.06 124 LYS A N 1
ATOM 977 C CA . LYS A 1 124 ? 8.276 9.827 -10.021 1.00 98.06 124 LYS A CA 1
ATOM 978 C C . LYS A 1 124 ? 8.513 8.539 -10.804 1.00 98.06 124 LYS A C 1
ATOM 980 O O . LYS A 1 124 ? 9.302 8.570 -11.743 1.00 98.06 124 LYS A O 1
ATOM 985 N N . HIS A 1 125 ? 7.862 7.435 -10.444 1.00 98.38 125 HIS A N 1
ATOM 986 C CA . HIS A 1 125 ? 8.148 6.121 -11.014 1.00 98.38 125 HIS A CA 1
ATOM 987 C C . HIS A 1 125 ? 6.876 5.387 -11.449 1.00 98.38 125 HIS A C 1
ATOM 989 O O . HIS A 1 125 ? 5.766 5.686 -11.007 1.00 98.38 125 HIS A O 1
ATOM 995 N N . THR A 1 126 ? 7.057 4.409 -12.334 1.00 98.56 126 THR A N 1
ATOM 996 C CA . THR A 1 126 ? 5.986 3.577 -12.890 1.00 98.56 126 THR A CA 1
ATOM 997 C C . THR A 1 126 ? 6.036 2.163 -12.318 1.00 98.56 126 THR A C 1
ATOM 999 O O . THR A 1 126 ? 7.059 1.730 -11.777 1.00 98.56 126 THR A O 1
ATOM 1002 N N . ARG A 1 127 ? 4.939 1.415 -12.461 1.00 98.50 127 ARG A N 1
ATOM 1003 C CA . ARG A 1 127 ? 4.881 -0.010 -12.106 1.00 98.50 127 ARG A CA 1
ATOM 1004 C C . ARG A 1 127 ? 5.889 -0.823 -12.919 1.00 98.50 127 ARG A C 1
ATOM 1006 O O . ARG A 1 127 ? 6.617 -1.606 -12.321 1.00 98.50 127 ARG A O 1
ATOM 1013 N N . ALA A 1 128 ? 6.016 -0.549 -14.219 1.00 98.44 128 ALA A N 1
ATOM 1014 C CA . ALA A 1 128 ? 7.031 -1.136 -15.098 1.00 98.44 128 ALA A CA 1
ATOM 1015 C C . ALA A 1 128 ? 8.459 -0.915 -14.598 1.00 98.44 128 ALA A C 1
ATOM 1017 O O . ALA A 1 128 ? 9.263 -1.845 -14.567 1.00 98.44 128 ALA A O 1
ATOM 1018 N N . TYR A 1 129 ? 8.777 0.300 -14.143 1.00 98.62 129 TYR A N 1
ATOM 1019 C CA . TYR A 1 129 ? 10.103 0.594 -13.610 1.00 98.62 129 TYR A CA 1
ATOM 1020 C C . TYR A 1 129 ? 10.397 -0.216 -12.342 1.00 98.62 129 TYR A C 1
ATOM 1022 O O . TYR A 1 129 ? 11.468 -0.802 -12.215 1.00 98.62 129 TYR A O 1
ATOM 1030 N N . ILE A 1 130 ? 9.436 -0.306 -11.421 1.00 98.44 130 ILE A N 1
ATOM 1031 C CA . ILE A 1 130 ? 9.612 -1.086 -10.188 1.00 98.44 130 ILE A CA 1
ATOM 1032 C C . ILE A 1 130 ? 9.676 -2.589 -10.493 1.00 98.44 130 ILE A C 1
ATOM 1034 O O . ILE A 1 130 ? 10.532 -3.275 -9.942 1.00 98.44 130 ILE A O 1
ATOM 1038 N N . HIS A 1 131 ? 8.836 -3.091 -11.404 1.00 98.56 131 HIS A N 1
ATOM 1039 C CA . HIS A 1 131 ? 8.885 -4.470 -11.899 1.00 98.56 131 HIS A CA 1
ATOM 1040 C C . HIS A 1 131 ? 10.267 -4.814 -12.468 1.00 98.56 131 HIS A C 1
ATOM 1042 O O . HIS A 1 131 ? 10.839 -5.856 -12.148 1.00 98.56 131 HIS A O 1
ATOM 1048 N N . HIS A 1 132 ? 10.835 -3.912 -13.273 1.00 98.44 132 HIS A N 1
ATOM 1049 C CA . HIS A 1 132 ? 12.188 -4.058 -13.792 1.00 98.44 132 HIS A CA 1
ATOM 1050 C C . HIS A 1 132 ? 13.220 -4.149 -12.660 1.00 98.44 132 HIS A C 1
ATOM 1052 O O . HIS A 1 132 ? 13.963 -5.126 -12.625 1.00 98.44 132 HIS A O 1
ATOM 1058 N N . LEU A 1 133 ? 13.213 -3.203 -11.710 1.00 98.56 133 LEU A N 1
ATOM 1059 C CA . LEU A 1 133 ? 14.148 -3.199 -10.577 1.00 98.56 133 LEU A CA 1
ATOM 1060 C C . LEU A 1 133 ? 14.055 -4.478 -9.725 1.00 98.56 133 LEU A C 1
ATOM 1062 O O . LEU A 1 133 ? 15.079 -4.995 -9.280 1.00 98.56 133 LEU A O 1
ATOM 1066 N N . LEU A 1 134 ? 12.844 -5.005 -9.509 1.00 98.12 134 LEU A N 1
ATOM 1067 C CA . LEU A 1 134 ? 12.632 -6.270 -8.798 1.00 98.12 134 LEU A CA 1
ATOM 1068 C C . LEU A 1 134 ? 13.270 -7.445 -9.550 1.00 98.12 134 LEU A C 1
ATOM 1070 O O . LEU A 1 134 ? 14.020 -8.228 -8.965 1.00 98.12 134 LEU A O 1
ATOM 1074 N N . ASN A 1 135 ? 13.039 -7.537 -10.861 1.00 97.50 135 ASN A N 1
ATOM 1075 C CA . ASN A 1 135 ? 13.581 -8.615 -11.690 1.00 97.50 135 ASN A CA 1
ATOM 1076 C C . ASN A 1 135 ? 15.104 -8.544 -11.852 1.00 97.50 135 ASN A C 1
ATOM 1078 O O . ASN A 1 135 ? 15.759 -9.584 -11.932 1.00 97.50 135 ASN A O 1
ATOM 1082 N N . THR A 1 136 ? 15.678 -7.339 -11.877 1.00 97.69 136 THR A N 1
ATOM 1083 C CA . THR A 1 136 ? 17.134 -7.134 -11.910 1.00 97.69 136 THR A CA 1
ATOM 1084 C C . THR A 1 136 ? 17.782 -7.208 -10.527 1.00 97.69 136 THR A C 1
ATOM 1086 O O . THR A 1 136 ? 19.003 -7.129 -10.436 1.00 97.69 136 THR A O 1
ATOM 1089 N N . ARG A 1 137 ? 16.996 -7.428 -9.461 1.00 95.75 137 ARG A N 1
ATOM 1090 C CA . ARG A 1 137 ? 17.449 -7.525 -8.061 1.00 95.75 137 ARG A CA 1
ATOM 1091 C C . ARG A 1 137 ? 18.155 -6.265 -7.551 1.00 95.75 137 ARG A C 1
ATOM 1093 O O . ARG A 1 137 ? 19.093 -6.342 -6.760 1.00 95.75 137 ARG A O 1
ATOM 1100 N N . GLU A 1 138 ? 17.677 -5.104 -7.976 1.00 98.12 138 GLU A N 1
ATOM 1101 C CA . GLU A 1 138 ? 18.183 -3.807 -7.533 1.00 98.12 138 GLU A CA 1
ATOM 1102 C C . GLU A 1 138 ? 17.556 -3.401 -6.194 1.00 98.12 138 GLU A C 1
ATOM 1104 O O . GLU A 1 138 ? 16.332 -3.346 -6.054 1.00 98.12 138 GLU A O 1
ATOM 1109 N N . MET A 1 139 ? 18.384 -3.028 -5.209 1.00 96.94 139 MET A N 1
ATOM 1110 C CA . MET A 1 139 ? 17.904 -2.634 -3.870 1.00 96.94 139 MET A CA 1
ATOM 1111 C C . MET A 1 139 ? 16.962 -1.420 -3.892 1.00 96.94 139 MET A C 1
ATOM 1113 O O . MET A 1 139 ? 16.146 -1.243 -2.985 1.00 96.94 139 MET A O 1
ATOM 1117 N N . LEU A 1 140 ? 17.040 -0.589 -4.938 1.00 98.25 140 LEU A N 1
ATOM 1118 C CA . LEU A 1 140 ? 16.153 0.557 -5.120 1.00 98.25 140 LEU A CA 1
ATOM 1119 C C . LEU A 1 140 ? 14.672 0.144 -5.185 1.00 98.25 140 LEU A C 1
ATOM 1121 O O . LEU A 1 140 ? 13.820 0.918 -4.747 1.00 98.25 140 LEU A O 1
ATOM 1125 N N . ALA A 1 141 ? 14.358 -1.073 -5.654 1.00 98.19 141 ALA A N 1
ATOM 1126 C CA . ALA A 1 141 ? 12.992 -1.595 -5.644 1.00 98.19 141 ALA A CA 1
ATOM 1127 C C . ALA A 1 141 ? 12.400 -1.590 -4.227 1.00 98.19 141 ALA A C 1
ATOM 1129 O O . ALA A 1 141 ? 11.336 -1.010 -3.999 1.00 98.19 141 ALA A O 1
ATOM 1130 N N . SER A 1 142 ? 13.124 -2.168 -3.264 1.00 98.06 142 SER A N 1
ATOM 1131 C CA . SER A 1 142 ? 12.697 -2.245 -1.865 1.00 98.06 142 SER A CA 1
ATOM 1132 C C . SER A 1 142 ? 12.577 -0.861 -1.231 1.00 98.06 142 SER A C 1
ATOM 1134 O O . SER A 1 142 ? 11.640 -0.612 -0.477 1.00 98.06 142 SER A O 1
ATOM 1136 N N . VAL A 1 143 ? 13.470 0.075 -1.573 1.00 98.62 143 VAL A N 1
ATOM 1137 C CA . VAL A 1 143 ? 13.396 1.464 -1.084 1.00 98.62 143 VAL A CA 1
ATOM 1138 C C . VAL A 1 143 ? 12.118 2.152 -1.573 1.00 98.62 143 VAL A C 1
ATOM 1140 O O . VAL A 1 143 ? 11.386 2.734 -0.772 1.00 98.62 143 VAL A O 1
ATOM 1143 N N . LEU A 1 144 ? 11.809 2.063 -2.871 1.00 98.75 144 LEU A N 1
ATOM 1144 C CA . LEU A 1 144 ? 10.608 2.677 -3.449 1.00 98.75 144 LEU A CA 1
ATOM 1145 C C . LEU A 1 144 ? 9.320 2.039 -2.915 1.00 98.75 144 LEU A C 1
ATOM 1147 O O . LEU A 1 144 ? 8.374 2.756 -2.576 1.00 98.75 144 LEU A O 1
ATOM 1151 N N . LEU A 1 145 ? 9.296 0.710 -2.791 1.00 98.62 145 LEU A N 1
ATOM 1152 C CA . LEU A 1 145 ? 8.178 -0.024 -2.204 1.00 98.62 145 LEU A CA 1
ATOM 1153 C C . LEU A 1 145 ? 7.962 0.344 -0.734 1.00 98.62 145 LEU A C 1
ATOM 1155 O O . LEU A 1 145 ? 6.828 0.614 -0.349 1.00 98.62 145 LEU A O 1
ATOM 1159 N N . MET A 1 146 ? 9.026 0.442 0.066 1.00 98.56 146 MET A N 1
ATOM 1160 C CA . MET A 1 146 ? 8.936 0.860 1.467 1.00 98.56 146 MET A CA 1
ATOM 1161 C C . MET A 1 146 ? 8.369 2.277 1.591 1.00 98.56 146 MET A C 1
ATOM 1163 O O . MET A 1 146 ? 7.462 2.510 2.390 1.00 98.56 146 MET A O 1
ATOM 1167 N N . ILE A 1 147 ? 8.852 3.217 0.766 1.00 98.62 147 ILE A N 1
ATOM 1168 C CA . ILE A 1 147 ? 8.338 4.595 0.727 1.00 98.62 147 ILE A CA 1
ATOM 1169 C C . ILE A 1 147 ? 6.834 4.600 0.434 1.00 98.62 147 ILE A C 1
ATOM 1171 O O . ILE A 1 147 ? 6.076 5.304 1.104 1.00 98.62 147 ILE A O 1
ATOM 1175 N N . HIS A 1 148 ? 6.390 3.819 -0.552 1.00 98.62 148 HIS A N 1
ATOM 1176 C CA . HIS A 1 148 ? 4.975 3.714 -0.903 1.00 98.62 148 HIS A CA 1
ATOM 1177 C C . HIS A 1 148 ? 4.142 3.069 0.207 1.00 98.62 148 HIS A C 1
ATOM 1179 O O . HIS A 1 148 ? 3.160 3.659 0.659 1.00 98.62 148 HIS A O 1
ATOM 1185 N N . ASN A 1 149 ? 4.548 1.884 0.661 1.00 98.25 149 ASN A N 1
ATOM 1186 C CA . ASN A 1 149 ? 3.812 1.079 1.629 1.00 98.25 149 ASN A CA 1
ATOM 1187 C C . ASN A 1 149 ? 3.660 1.816 2.959 1.00 98.25 149 ASN A C 1
ATOM 1189 O O . ASN A 1 149 ? 2.559 1.872 3.507 1.00 98.25 149 ASN A O 1
ATOM 1193 N N . LEU A 1 150 ? 4.736 2.440 3.446 1.00 98.12 150 LEU A N 1
ATOM 1194 C CA . LEU A 1 150 ? 4.696 3.208 4.683 1.00 98.12 150 LEU A CA 1
ATOM 1195 C C . LEU A 1 150 ? 3.802 4.442 4.541 1.00 98.12 150 LEU A C 1
ATOM 1197 O O . LEU A 1 150 ? 2.962 4.679 5.406 1.00 98.12 150 LEU A O 1
ATOM 1201 N N . HIS A 1 151 ? 3.928 5.190 3.440 1.00 98.19 151 HIS A N 1
ATOM 1202 C CA . HIS A 1 151 ? 3.091 6.365 3.191 1.00 98.19 151 HIS A CA 1
ATOM 1203 C C . HIS A 1 151 ? 1.603 6.001 3.136 1.00 98.19 151 HIS A C 1
ATOM 1205 O O . HIS A 1 151 ? 0.778 6.647 3.782 1.00 98.19 151 HIS A O 1
ATOM 1211 N N . HIS A 1 152 ? 1.255 4.944 2.400 1.00 97.06 152 HIS A N 1
ATOM 1212 C CA . HIS A 1 152 ? -0.122 4.482 2.282 1.00 97.06 152 HIS A CA 1
ATOM 1213 C C . HIS A 1 152 ? -0.687 4.024 3.634 1.00 97.06 152 HIS A C 1
ATOM 1215 O O . HIS A 1 152 ? -1.787 4.421 4.018 1.00 97.06 152 HIS A O 1
ATOM 1221 N N . TYR A 1 153 ? 0.088 3.262 4.407 1.00 96.12 153 TYR A N 1
ATOM 1222 C CA . TYR A 1 153 ? -0.339 2.780 5.719 1.00 96.12 153 TYR A CA 1
ATOM 1223 C C . TYR A 1 153 ? -0.479 3.916 6.748 1.00 96.12 153 TYR A C 1
ATOM 1225 O O . TYR A 1 153 ? -1.420 3.933 7.541 1.00 96.12 153 TYR A O 1
ATOM 1233 N N . GLN A 1 154 ? 0.390 4.930 6.692 1.00 96.19 154 GLN A N 1
ATOM 1234 C CA . GLN A 1 154 ? 0.245 6.148 7.494 1.00 96.19 154 GLN A CA 1
ATOM 1235 C C . GLN A 1 154 ? -1.036 6.915 7.144 1.00 96.19 154 GLN A C 1
ATOM 1237 O O . GLN A 1 154 ? -1.753 7.337 8.054 1.00 96.19 154 GLN A O 1
ATOM 1242 N N . LYS A 1 155 ? -1.354 7.055 5.847 1.00 95.75 155 LYS A N 1
ATOM 1243 C CA . LYS A 1 155 ? -2.604 7.679 5.380 1.00 95.75 155 LYS A CA 1
ATOM 1244 C C . LYS A 1 155 ? -3.845 6.907 5.811 1.00 95.75 155 LYS A C 1
ATOM 1246 O O . LYS A 1 155 ? -4.847 7.525 6.166 1.00 95.75 155 LYS A O 1
ATOM 1251 N N . PHE A 1 156 ? -3.768 5.583 5.857 1.00 94.88 156 PHE A N 1
ATOM 1252 C CA . PHE A 1 156 ? -4.835 4.752 6.400 1.00 94.88 156 PHE A CA 1
ATOM 1253 C C . PHE A 1 156 ? -5.092 5.055 7.884 1.00 94.88 156 PHE A C 1
ATOM 1255 O O . PHE A 1 156 ? -6.223 5.359 8.263 1.00 94.88 156 PHE A O 1
ATOM 1262 N N . PHE A 1 157 ? -4.051 5.079 8.720 1.00 94.69 157 PHE A N 1
ATOM 1263 C CA . PHE A 1 157 ? -4.206 5.428 10.137 1.00 94.69 157 PHE A CA 1
ATOM 1264 C C . PHE A 1 157 ? -4.626 6.885 10.373 1.00 94.69 157 PHE A C 1
ATOM 1266 O O . PHE A 1 157 ? -5.338 7.167 11.336 1.00 94.69 157 PHE A O 1
ATOM 1273 N N . GLU A 1 158 ? -4.212 7.819 9.515 1.00 94.56 158 GLU A N 1
ATOM 1274 C CA . GLU A 1 158 ? -4.717 9.197 9.526 1.00 94.56 158 GLU A CA 1
ATOM 1275 C C . GLU A 1 158 ? -6.230 9.225 9.302 1.00 94.56 158 GLU A C 1
ATOM 1277 O O . GLU A 1 158 ? -6.954 9.779 10.129 1.00 94.56 158 GLU A O 1
ATOM 1282 N N . ALA A 1 159 ? -6.715 8.518 8.279 1.00 92.56 159 ALA A N 1
ATOM 1283 C CA . ALA A 1 159 ? -8.141 8.411 8.002 1.00 92.56 159 ALA A CA 1
ATOM 1284 C C . ALA A 1 159 ? -8.918 7.758 9.158 1.00 92.56 159 ALA A C 1
ATOM 1286 O O . ALA A 1 159 ? -10.011 8.224 9.481 1.00 92.56 159 ALA A O 1
ATOM 1287 N N . ILE A 1 160 ? -8.369 6.727 9.816 1.00 92.88 160 ILE A N 1
ATOM 1288 C CA . ILE A 1 160 ? -8.990 6.119 11.009 1.00 92.88 160 ILE A CA 1
ATOM 1289 C C . ILE A 1 160 ? -9.193 7.178 12.096 1.00 92.88 160 ILE A C 1
ATOM 1291 O O . ILE A 1 160 ? -10.297 7.320 12.620 1.00 92.88 160 ILE A O 1
ATOM 1295 N N . ARG A 1 161 ? -8.148 7.949 12.422 1.00 93.00 161 ARG A N 1
ATOM 1296 C CA . ARG A 1 161 ? -8.216 8.973 13.477 1.00 93.00 161 ARG A CA 1
ATOM 1297 C C . ARG A 1 161 ? -9.192 10.094 13.130 1.00 93.00 161 ARG A C 1
ATOM 1299 O O . ARG A 1 161 ? -9.919 10.560 14.004 1.00 93.00 161 ARG A O 1
ATOM 1306 N N . GLU A 1 162 ? -9.211 10.543 11.880 1.00 91.88 162 GLU A N 1
ATOM 1307 C CA . GLU A 1 162 ? -10.112 11.609 11.430 1.00 91.88 162 GLU A CA 1
ATOM 1308 C C . GLU A 1 162 ? -11.582 11.189 11.458 1.00 91.88 162 GLU A C 1
ATOM 1310 O O . GLU A 1 162 ? -12.429 11.960 11.910 1.00 91.88 162 GLU A O 1
ATOM 1315 N N . ASN A 1 163 ? -11.890 9.972 11.004 1.00 87.31 163 ASN A N 1
ATOM 1316 C CA . ASN A 1 163 ? -13.256 9.451 11.004 1.00 87.31 163 ASN A CA 1
ATOM 1317 C C . ASN A 1 163 ? -13.713 9.069 12.414 1.00 87.31 163 ASN A C 1
ATOM 1319 O O . ASN A 1 163 ? -14.839 9.389 12.788 1.00 87.31 163 ASN A O 1
ATOM 1323 N N . GLY A 1 164 ? -12.817 8.518 13.239 1.00 85.25 164 GLY A N 1
ATOM 1324 C CA . GLY A 1 164 ? -13.089 8.240 14.649 1.00 85.25 164 GLY A CA 1
ATOM 1325 C C . GLY A 1 164 ? -13.514 9.491 15.424 1.00 85.25 164 GLY A C 1
ATOM 1326 O O . GLY A 1 164 ? -14.505 9.452 16.147 1.00 85.25 164 GLY A O 1
ATOM 1327 N N . LYS A 1 165 ? -12.862 10.642 15.192 1.00 85.25 165 LYS A N 1
ATOM 1328 C CA . LYS A 1 165 ? -13.274 11.940 15.774 1.00 85.25 165 LYS A CA 1
ATOM 1329 C C . LYS A 1 165 ? -14.675 12.391 15.343 1.00 85.25 165 LYS A C 1
ATOM 1331 O O . LYS A 1 165 ? -15.314 13.147 16.066 1.00 85.25 165 LYS A O 1
ATOM 1336 N N . LYS A 1 166 ? -15.139 11.951 14.171 1.00 83.19 166 LYS A N 1
ATOM 1337 C CA . LYS A 1 166 ? -16.474 12.241 13.621 1.00 83.19 166 LYS A CA 1
ATOM 1338 C C . LYS A 1 166 ? -17.518 11.180 13.997 1.00 83.19 166 LYS A C 1
ATOM 1340 O O . LYS A 1 166 ? -18.658 11.293 13.560 1.00 83.19 166 LYS A O 1
ATOM 1345 N N . GLY A 1 167 ? -17.141 10.140 14.750 1.00 79.56 167 GLY A N 1
ATOM 1346 C CA . GLY A 1 167 ? -18.007 8.992 15.039 1.00 79.56 167 GLY A CA 1
ATOM 1347 C C . GLY A 1 167 ? -18.302 8.112 13.817 1.00 79.56 167 GLY A C 1
ATOM 1348 O O . GLY A 1 167 ? -19.276 7.366 13.820 1.00 79.56 167 GLY A O 1
ATOM 1349 N N . GLN A 1 168 ? -17.489 8.211 12.761 1.00 79.69 168 GLN A N 1
ATOM 1350 C CA . GLN A 1 168 ? -17.644 7.459 11.518 1.00 79.69 168 GLN A CA 1
ATOM 1351 C C . GLN A 1 168 ? -16.671 6.284 11.471 1.00 79.69 168 GLN A C 1
ATOM 1353 O O . GLN A 1 168 ? -15.529 6.372 11.926 1.00 79.69 168 GLN A O 1
ATOM 1358 N N . LEU A 1 169 ? -17.120 5.182 10.877 1.00 78.25 169 LEU A N 1
ATOM 1359 C CA . LEU A 1 169 ? -16.302 3.994 10.671 1.00 78.25 169 LEU A CA 1
ATOM 1360 C C . LEU A 1 169 ? -15.785 3.953 9.237 1.00 78.25 169 LEU A C 1
ATOM 1362 O O . LEU A 1 169 ? -16.468 4.375 8.305 1.00 78.25 169 LEU A O 1
ATOM 1366 N N . LEU A 1 170 ? -14.576 3.426 9.062 1.00 81.94 170 LEU A N 1
ATOM 1367 C CA . LEU A 1 170 ? -14.061 3.115 7.736 1.00 81.94 170 LEU A CA 1
ATOM 1368 C C . LEU A 1 170 ? -14.523 1.724 7.306 1.00 81.94 170 LEU A C 1
ATOM 1370 O O . LEU A 1 170 ? -14.615 0.807 8.120 1.00 81.94 170 LEU A O 1
ATOM 1374 N N . ALA A 1 171 ? -14.739 1.561 6.009 1.00 80.19 171 ALA A N 1
ATOM 1375 C CA . ALA A 1 171 ? -14.889 0.267 5.366 1.00 80.19 171 ALA A CA 1
ATOM 1376 C C . ALA A 1 171 ? -13.803 0.095 4.300 1.00 80.19 171 ALA A C 1
ATOM 1378 O O . ALA A 1 171 ? -13.466 1.040 3.582 1.00 80.19 171 ALA A O 1
ATOM 1379 N N . ILE A 1 172 ? -13.252 -1.118 4.202 1.00 80.62 172 ILE A N 1
ATOM 1380 C CA . ILE A 1 172 ? -12.170 -1.439 3.263 1.00 80.62 172 ILE A CA 1
ATOM 1381 C C . ILE A 1 172 ? -12.722 -2.160 2.046 1.00 80.62 172 ILE A C 1
ATOM 1383 O O . ILE A 1 172 ? -13.498 -3.113 2.158 1.00 80.62 172 ILE A O 1
ATOM 1387 N N . ASN A 1 173 ? -12.257 -1.735 0.880 1.00 71.81 173 ASN A N 1
ATOM 1388 C CA . ASN A 1 173 ? -12.508 -2.375 -0.395 1.00 71.81 173 ASN A CA 1
ATOM 1389 C C . ASN A 1 173 ? -11.215 -2.984 -0.941 1.00 71.81 173 ASN A C 1
ATOM 1391 O O . ASN A 1 173 ? -10.111 -2.487 -0.702 1.00 71.81 1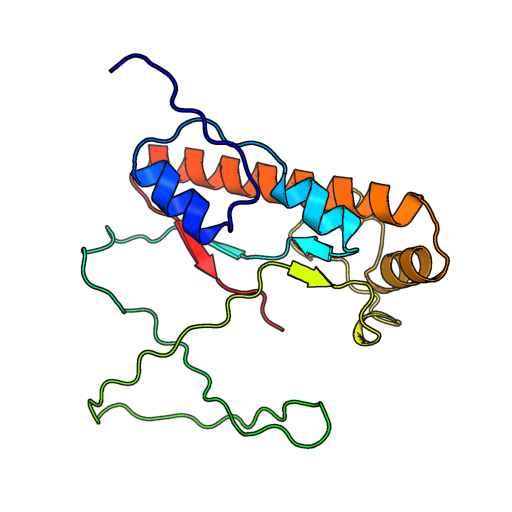73 ASN A O 1
ATOM 1395 N N . SER A 1 174 ? -11.372 -4.086 -1.673 1.00 64.31 174 SER A N 1
ATOM 1396 C CA . SER A 1 174 ? -10.285 -4.697 -2.434 1.00 64.31 174 SER A CA 1
ATOM 1397 C C . SER A 1 174 ? -9.784 -3.749 -3.517 1.00 64.31 174 SER A C 1
ATOM 1399 O O . SER A 1 174 ? -10.540 -2.912 -4.016 1.00 64.31 174 SER A O 1
ATOM 1401 N N . HIS A 1 175 ? -8.524 -3.919 -3.914 1.00 53.69 175 HIS A N 1
ATOM 1402 C CA . HIS A 1 175 ? -8.001 -3.246 -5.096 1.00 53.69 175 HIS A CA 1
ATOM 1403 C C . HIS A 1 175 ? -8.830 -3.638 -6.339 1.00 53.69 175 HIS A C 1
ATOM 1405 O O . HIS A 1 175 ? -9.048 -4.836 -6.558 1.00 53.69 175 HIS A O 1
ATOM 1411 N N . PRO A 1 176 ? -9.306 -2.677 -7.155 1.00 45.81 176 PRO A N 1
ATOM 1412 C CA . PRO A 1 176 ? -9.912 -2.990 -8.444 1.00 45.81 176 PRO A CA 1
ATOM 1413 C C . PRO A 1 176 ? -8.824 -3.559 -9.360 1.00 45.81 176 PRO A C 1
ATOM 1415 O O . PRO A 1 176 ? -7.879 -2.856 -9.707 1.00 45.81 176 PRO A O 1
ATOM 1418 N N . SER A 1 177 ? -8.913 -4.857 -9.659 1.00 41.41 177 SER A N 1
ATOM 1419 C CA . SER A 1 177 ? -7.984 -5.554 -10.564 1.00 41.41 177 SER A CA 1
ATOM 1420 C C . SER A 1 177 ? -8.034 -4.965 -11.968 1.00 41.41 177 SER A C 1
ATOM 1422 O O . SER A 1 177 ? -9.165 -4.720 -12.448 1.00 41.41 177 SER A O 1
#